Protein AF-A0A353H4X5-F1 (afdb_monomer_lite)

Radius of gyration: 11.58 Å; chains: 1; bounding box: 25×20×35 Å

Secondary structure (DSSP, 8-state):
--PPBTTBS---SEEEEEETTEEEEEETTEEEEEEGGG-S----------

Foldseek 3Di:
DQDADVVHDDDDADFPDDDPQWTFGQDPNDTDIDRNVSDPDDDDDDDDDD

pLDDT: mean 86.48, std 11.34, range [49.34, 96.31]

Sequence (50 aa):
MLEPVNGRRNFTGYLQDFNNGTLALDEENQVIFLSFQAVEKANLVYDFEN

Structure (mmCIF, N/CA/C/O backbone):
data_AF-A0A353H4X5-F1
#
_entry.id   AF-A0A353H4X5-F1
#
loop_
_atom_site.group_PDB
_atom_site.id
_atom_site.type_symbol
_atom_site.label_atom_id
_atom_site.label_alt_id
_atom_site.label_comp_id
_atom_site.label_asym_id
_atom_site.label_entity_id
_atom_site.label_seq_id
_atom_site.pdbx_PDB_ins_code
_atom_site.Cartn_x
_atom_site.Cartn_y
_atom_site.Cartn_z
_atom_site.occupancy
_atom_site.B_iso_or_equiv
_atom_site.auth_seq_id
_atom_site.auth_comp_id
_atom_site.auth_asym_id
_atom_site.auth_atom_id
_atom_site.pdbx_PDB_model_num
ATOM 1 N N . MET A 1 1 ? -15.366 6.985 10.974 1.00 49.34 1 MET A N 1
ATOM 2 C CA . MET A 1 1 ? -14.064 7.672 11.107 1.00 49.34 1 MET A CA 1
ATOM 3 C C . MET A 1 1 ? -13.002 6.640 10.792 1.00 49.34 1 MET A C 1
ATOM 5 O O . MET A 1 1 ? -12.995 5.614 11.454 1.00 49.34 1 MET A O 1
ATOM 9 N N . LEU A 1 2 ? -12.206 6.848 9.744 1.00 58.00 2 LEU A N 1
ATOM 10 C CA . LEU A 1 2 ? -11.082 5.969 9.423 1.00 58.00 2 LEU A CA 1
ATOM 11 C C . LEU A 1 2 ? -9.900 6.394 10.286 1.00 58.00 2 LEU A C 1
ATOM 13 O O . LEU A 1 2 ? -9.463 7.543 10.188 1.00 58.00 2 LEU A O 1
ATOM 17 N N . GLU A 1 3 ? -9.452 5.514 11.178 1.00 63.81 3 GLU A N 1
ATOM 18 C CA . GLU A 1 3 ? -8.275 5.792 11.995 1.00 63.81 3 GLU A CA 1
ATOM 19 C C . GLU A 1 3 ? -7.038 5.877 11.090 1.00 63.81 3 GLU A C 1
ATOM 21 O O . GLU A 1 3 ? -6.874 5.048 10.191 1.00 63.81 3 GLU A O 1
ATOM 26 N N . PRO A 1 4 ? -6.182 6.896 11.265 1.0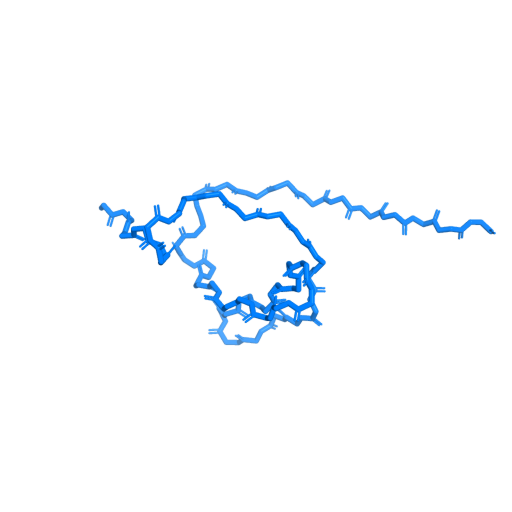0 62.66 4 PRO A N 1
ATOM 27 C CA . PRO A 1 4 ? -4.975 7.024 10.468 1.00 62.66 4 PRO A CA 1
ATOM 28 C C . PRO A 1 4 ? -4.037 5.849 10.758 1.00 62.66 4 PRO A C 1
ATOM 30 O O . PRO A 1 4 ? -3.618 5.644 11.898 1.00 62.66 4 PRO A O 1
ATOM 33 N N . VAL A 1 5 ? -3.663 5.104 9.719 1.00 69.00 5 VAL A N 1
ATOM 34 C CA . VAL A 1 5 ? -2.648 4.053 9.832 1.00 69.00 5 VAL A CA 1
ATOM 35 C C . VAL A 1 5 ? -1.307 4.741 10.097 1.00 69.00 5 VAL A C 1
ATOM 37 O O . VAL A 1 5 ? -0.841 5.551 9.298 1.00 69.00 5 VAL A O 1
ATOM 40 N N . ASN A 1 6 ? -0.706 4.493 11.263 1.00 66.56 6 ASN A N 1
ATOM 41 C CA . ASN A 1 6 ? 0.554 5.117 11.698 1.00 66.56 6 ASN A CA 1
ATOM 42 C C . ASN A 1 6 ? 0.563 6.663 11.644 1.00 66.56 6 ASN A C 1
ATOM 44 O O . ASN A 1 6 ? 1.588 7.277 11.353 1.00 66.56 6 ASN A O 1
ATOM 48 N N . GLY A 1 7 ? -0.580 7.318 11.883 1.00 74.69 7 GLY A N 1
ATOM 49 C CA . GLY A 1 7 ? -0.683 8.785 11.821 1.00 74.69 7 GLY A CA 1
ATOM 50 C C . GLY A 1 7 ? -0.683 9.367 10.399 1.00 74.69 7 GLY A C 1
ATOM 51 O O . GLY A 1 7 ? -0.767 10.585 10.238 1.00 74.69 7 GLY A O 1
ATOM 52 N N . ARG A 1 8 ? -0.642 8.516 9.366 1.00 80.94 8 ARG A N 1
ATOM 53 C CA . ARG A 1 8 ? -0.753 8.890 7.952 1.00 80.94 8 ARG A CA 1
ATOM 54 C C . ARG A 1 8 ? -2.114 8.467 7.396 1.00 80.94 8 ARG A C 1
ATOM 56 O O . ARG A 1 8 ? -2.743 7.522 7.864 1.00 80.94 8 ARG A O 1
ATOM 63 N N . ARG A 1 9 ? -2.597 9.220 6.406 1.00 84.75 9 ARG A N 1
ATOM 64 C CA . ARG A 1 9 ? -3.890 8.977 5.732 1.00 84.75 9 ARG A CA 1
ATOM 65 C C . ARG A 1 9 ? -3.745 8.646 4.250 1.00 84.75 9 ARG A C 1
ATOM 67 O O . ARG A 1 9 ? -4.693 8.152 3.657 1.00 84.75 9 ARG A O 1
ATOM 74 N N . ASN A 1 10 ? -2.577 8.923 3.677 1.00 89.19 10 ASN A N 1
ATOM 75 C CA . ASN A 1 10 ? -2.270 8.696 2.273 1.00 89.19 10 ASN A CA 1
ATOM 76 C C . ASN A 1 10 ? -1.011 7.839 2.195 1.00 89.19 10 ASN A C 1
ATOM 78 O O . ASN A 1 10 ? -0.065 8.089 2.942 1.00 89.19 10 ASN A O 1
ATOM 82 N N . PHE A 1 11 ? -1.026 6.877 1.282 1.00 90.06 11 PHE A N 1
ATOM 83 C CA . PHE A 1 11 ? 0.070 5.956 1.009 1.00 90.06 11 PHE A CA 1
ATOM 84 C C . PHE A 1 11 ? 0.267 5.904 -0.501 1.00 90.06 11 PHE A C 1
ATOM 86 O O . PHE A 1 11 ? -0.705 6.011 -1.257 1.00 90.06 11 PHE A O 1
ATOM 93 N N . THR A 1 12 ? 1.508 5.793 -0.958 1.00 92.19 12 THR A N 1
ATOM 94 C CA . THR A 1 12 ? 1.817 5.621 -2.383 1.00 92.19 12 THR A CA 1
ATOM 95 C C . THR A 1 12 ? 2.943 4.616 -2.510 1.00 92.19 12 THR A C 1
ATOM 97 O O . THR A 1 12 ? 3.993 4.778 -1.904 1.00 92.19 12 THR A O 1
ATOM 100 N N . GLY A 1 13 ? 2.717 3.569 -3.293 1.00 92.62 13 GLY A N 1
ATOM 101 C CA . GLY A 1 13 ? 3.661 2.471 -3.414 1.00 92.62 13 GLY A CA 1
ATOM 102 C C . GLY A 1 13 ? 3.169 1.414 -4.386 1.00 92.62 13 GLY A C 1
ATOM 103 O O . GLY A 1 13 ? 2.102 1.556 -4.992 1.00 92.62 13 GLY A O 1
ATOM 104 N N . TYR A 1 14 ? 3.943 0.345 -4.512 1.00 94.31 14 TYR A N 1
ATOM 105 C CA . TYR A 1 14 ? 3.598 -0.778 -5.373 1.00 94.31 14 TYR A CA 1
ATOM 106 C C . TYR A 1 14 ? 2.730 -1.773 -4.612 1.00 94.31 14 TYR A C 1
ATOM 108 O O . TYR A 1 14 ? 3.068 -2.193 -3.505 1.00 94.31 14 TYR A O 1
ATOM 116 N N . LEU A 1 15 ? 1.597 -2.158 -5.200 1.00 94.38 15 LEU A N 1
ATOM 117 C CA . LEU A 1 15 ? 0.756 -3.210 -4.639 1.00 94.38 15 LEU A CA 1
ATOM 118 C C . LEU A 1 15 ? 1.425 -4.565 -4.888 1.00 94.38 15 LEU A C 1
ATOM 120 O O . LEU A 1 15 ? 1.492 -5.014 -6.029 1.00 94.38 15 LEU A O 1
ATOM 124 N N . GLN A 1 16 ? 1.905 -5.198 -3.821 1.00 95.38 16 GLN A N 1
ATOM 125 C CA . GLN A 1 16 ? 2.601 -6.485 -3.882 1.00 95.38 16 GLN A CA 1
ATOM 126 C C . GLN A 1 16 ? 1.627 -7.666 -3.816 1.00 95.38 16 GLN A C 1
ATOM 128 O O . GLN A 1 16 ? 1.815 -8.664 -4.506 1.00 95.38 16 GLN A O 1
ATOM 133 N N . ASP A 1 17 ? 0.583 -7.562 -2.986 1.00 96.31 17 ASP A N 1
ATOM 134 C CA . ASP A 1 17 ? -0.432 -8.607 -2.829 1.00 96.31 17 ASP A CA 1
ATOM 135 C C . ASP A 1 17 ? -1.777 -8.030 -2.352 1.00 96.31 17 ASP A C 1
ATOM 137 O O . ASP A 1 17 ? -1.844 -6.960 -1.732 1.00 96.31 17 ASP A O 1
ATOM 141 N N . PHE A 1 18 ? -2.854 -8.769 -2.619 1.00 95.00 18 PHE A N 1
ATOM 142 C CA . PHE A 1 18 ? -4.187 -8.516 -2.090 1.00 95.00 18 PHE A CA 1
ATOM 143 C C . PHE A 1 18 ? -4.856 -9.828 -1.669 1.00 95.00 18 PHE A C 1
ATOM 145 O O . PHE A 1 18 ? -5.351 -10.593 -2.498 1.00 95.00 18 PHE A O 1
ATOM 152 N N . ASN A 1 19 ? -4.925 -10.063 -0.358 1.00 95.38 19 ASN A N 1
ATOM 153 C CA . ASN A 1 19 ? -5.521 -11.268 0.212 1.00 95.38 19 ASN A CA 1
ATOM 154 C C . ASN A 1 19 ? -6.452 -10.916 1.379 1.00 95.38 19 ASN A C 1
ATOM 156 O O . ASN A 1 19 ? -6.200 -9.975 2.121 1.00 95.38 19 ASN A O 1
ATOM 160 N N . ASN A 1 20 ? -7.574 -11.634 1.518 1.00 94.25 20 ASN A N 1
ATOM 161 C CA . ASN A 1 20 ? -8.532 -11.471 2.626 1.00 94.25 20 ASN A CA 1
ATOM 162 C C . ASN A 1 20 ? -8.950 -10.015 2.940 1.00 94.25 20 ASN A C 1
ATOM 164 O O . ASN A 1 20 ? -9.259 -9.686 4.083 1.00 94.25 20 ASN A O 1
ATOM 168 N N . GLY A 1 21 ? -8.982 -9.132 1.935 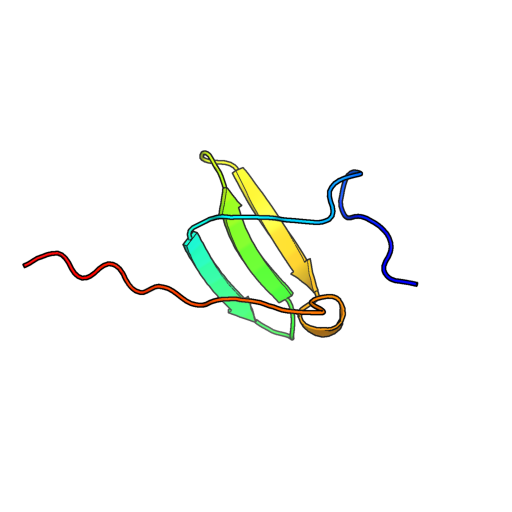1.00 93.44 21 GLY A N 1
ATOM 169 C CA . GLY A 1 21 ? -9.319 -7.720 2.138 1.00 93.44 21 GLY A CA 1
ATOM 170 C C . GLY A 1 21 ? -8.183 -6.867 2.717 1.00 93.44 21 GLY A C 1
ATOM 171 O O . GLY A 1 21 ? -8.436 -5.733 3.119 1.00 93.44 21 GLY A O 1
ATOM 172 N N . THR A 1 22 ? -6.950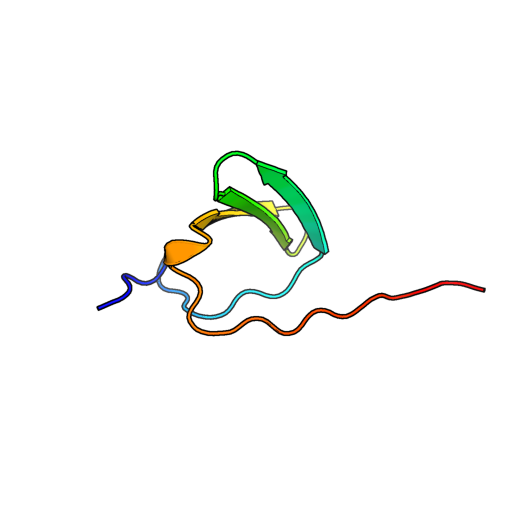 -7.369 2.746 1.00 94.88 22 THR A N 1
ATOM 173 C CA . THR A 1 22 ? -5.736 -6.650 3.142 1.00 94.88 22 THR A CA 1
ATOM 174 C C . THR A 1 22 ? -4.854 -6.397 1.922 1.00 94.88 22 THR A C 1
ATOM 176 O O . THR A 1 22 ? -4.530 -7.311 1.169 1.00 94.88 22 THR A O 1
ATOM 179 N N . LEU A 1 23 ? -4.474 -5.136 1.732 1.00 94.56 23 LEU A N 1
ATOM 180 C CA . LEU A 1 23 ? -3.532 -4.666 0.722 1.00 94.56 23 LEU A CA 1
ATOM 181 C C . LEU A 1 23 ? -2.129 -4.666 1.332 1.00 94.56 23 LEU A C 1
ATOM 183 O O . LEU A 1 23 ? -1.932 -4.042 2.376 1.00 94.56 23 LEU A O 1
ATOM 187 N N . ALA A 1 24 ? -1.172 -5.322 0.679 1.00 95.38 24 ALA A N 1
ATOM 188 C CA . ALA A 1 24 ? 0.247 -5.215 1.006 1.00 95.38 24 ALA A CA 1
ATOM 189 C C . ALA A 1 24 ? 0.912 -4.245 0.020 1.00 95.38 24 ALA A C 1
ATOM 191 O O . ALA A 1 24 ? 1.075 -4.566 -1.158 1.00 95.38 24 ALA A O 1
ATOM 192 N N . LEU A 1 25 ? 1.253 -3.046 0.490 1.00 94.31 25 LEU A N 1
ATOM 193 C CA . LEU A 1 25 ? 1.905 -2.000 -0.299 1.00 94.31 25 LEU A CA 1
ATOM 194 C C . LEU A 1 25 ? 3.379 -1.909 0.071 1.00 94.31 25 LEU A C 1
ATOM 196 O O . LEU A 1 25 ? 3.701 -1.792 1.248 1.00 94.31 25 LEU A O 1
ATOM 200 N N . ASP A 1 26 ? 4.255 -1.920 -0.924 1.00 94.56 26 ASP A N 1
ATOM 201 C CA . ASP A 1 26 ? 5.664 -1.580 -0.755 1.00 94.56 26 ASP A CA 1
ATOM 202 C C . ASP A 1 26 ? 5.860 -0.073 -0.972 1.00 94.56 26 ASP A C 1
ATOM 204 O O . ASP A 1 26 ? 5.680 0.439 -2.082 1.00 94.56 26 ASP A O 1
ATOM 208 N N . GLU A 1 27 ? 6.182 0.631 0.111 1.00 90.31 27 GLU A N 1
ATOM 209 C CA . GLU A 1 27 ? 6.499 2.058 0.159 1.00 90.31 27 GLU A CA 1
ATOM 210 C C . GLU A 1 27 ? 7.949 2.204 0.651 1.00 90.31 27 GLU A C 1
ATOM 212 O O . GLU A 1 27 ? 8.263 1.872 1.790 1.00 90.31 27 GLU A O 1
ATOM 217 N N . GLU A 1 28 ? 8.855 2.686 -0.208 1.00 87.00 28 GLU A N 1
ATOM 218 C CA . GLU A 1 28 ? 10.263 2.964 0.143 1.00 87.00 28 GLU A CA 1
ATOM 219 C C . GLU A 1 28 ? 11.025 1.776 0.792 1.00 87.00 28 GLU A C 1
ATOM 221 O O . GLU A 1 28 ? 11.870 1.973 1.668 1.00 87.00 28 GLU A O 1
ATOM 226 N N . ASN A 1 29 ? 10.788 0.539 0.329 1.00 85.69 29 ASN A N 1
ATOM 227 C CA . ASN A 1 29 ? 11.310 -0.717 0.900 1.00 85.69 29 ASN A CA 1
ATOM 228 C C . ASN A 1 29 ? 10.713 -1.088 2.271 1.00 85.69 29 ASN A C 1
ATOM 230 O O . ASN A 1 29 ? 11.324 -1.835 3.042 1.00 85.69 29 ASN A O 1
ATOM 234 N N . GLN A 1 30 ? 9.532 -0.568 2.601 1.00 91.06 30 GLN A N 1
ATOM 235 C CA . GLN A 1 30 ? 8.747 -0.981 3.758 1.00 91.06 30 GLN A CA 1
ATOM 236 C C . GLN A 1 30 ? 7.386 -1.495 3.303 1.00 91.06 30 GLN A C 1
ATOM 238 O O . GLN A 1 30 ? 6.675 -0.838 2.548 1.00 91.06 30 GLN A O 1
ATOM 243 N N . VAL A 1 31 ? 6.995 -2.663 3.815 1.00 92.81 31 VAL A N 1
ATOM 244 C CA . VAL A 1 31 ? 5.673 -3.225 3.533 1.00 92.81 31 VAL A CA 1
ATOM 245 C C . VAL A 1 31 ? 4.663 -2.688 4.539 1.00 92.81 31 VAL A C 1
ATOM 247 O O . VAL A 1 31 ? 4.778 -2.913 5.745 1.00 92.81 31 VAL A O 1
ATOM 250 N N . ILE A 1 32 ? 3.648 -2.002 4.026 1.00 91.81 32 ILE A N 1
ATOM 251 C CA . ILE A 1 32 ? 2.526 -1.457 4.779 1.00 91.81 32 ILE A CA 1
ATOM 252 C C . ILE A 1 32 ? 1.284 -2.288 4.471 1.00 91.81 32 ILE A C 1
ATOM 254 O O . ILE A 1 32 ? 0.952 -2.539 3.313 1.00 91.81 32 ILE A O 1
ATOM 258 N N . PHE A 1 33 ? 0.568 -2.683 5.522 1.00 92.00 33 PHE A N 1
ATOM 259 C CA . PHE A 1 33 ? -0.687 -3.415 5.403 1.00 92.00 33 PHE A CA 1
ATOM 260 C C . PHE A 1 33 ? -1.870 -2.476 5.619 1.00 92.00 33 PHE A C 1
ATOM 262 O O . PHE A 1 33 ? -2.005 -1.877 6.687 1.00 92.00 33 PHE A O 1
ATOM 269 N N . LEU A 1 34 ? -2.743 -2.365 4.619 1.00 91.62 34 LEU A N 1
ATOM 270 C CA . LEU A 1 34 ? -3.962 -1.561 4.690 1.00 91.62 34 LEU A CA 1
ATOM 271 C C . LEU A 1 34 ? -5.197 -2.450 4.558 1.00 91.62 34 LEU A C 1
ATOM 273 O O . LEU A 1 34 ? -5.253 -3.332 3.705 1.00 91.62 34 LEU A O 1
ATOM 277 N N . SER A 1 35 ? -6.227 -2.196 5.362 1.00 91.81 35 SER A N 1
ATOM 278 C CA . SER A 1 35 ? -7.541 -2.802 5.127 1.00 91.81 35 SER A CA 1
ATOM 279 C C . SER A 1 35 ? -8.192 -2.152 3.909 1.00 91.81 35 SER A C 1
ATOM 281 O O . SER A 1 35 ? -8.340 -0.934 3.866 1.00 91.81 35 SER A O 1
ATOM 283 N N . PHE A 1 36 ? -8.642 -2.950 2.943 1.00 91.38 36 PHE A N 1
ATOM 284 C CA . PHE A 1 36 ? -9.371 -2.467 1.770 1.00 91.38 36 PHE A CA 1
ATOM 285 C C . PHE A 1 36 ? -10.667 -1.747 2.155 1.00 91.38 36 PHE A C 1
ATOM 287 O O . PHE A 1 36 ? -11.009 -0.731 1.563 1.00 91.38 36 PHE A O 1
ATOM 294 N N . GLN A 1 37 ? -11.351 -2.208 3.206 1.00 91.25 37 GLN A N 1
ATOM 295 C CA . GLN A 1 37 ? -12.543 -1.529 3.730 1.00 91.25 37 GLN A CA 1
ATOM 296 C C . GLN A 1 37 ? -12.225 -0.147 4.309 1.00 91.25 37 GLN A C 1
ATOM 298 O O . GLN A 1 37 ? -13.113 0.696 4.418 1.00 91.25 37 GLN A O 1
ATOM 303 N N . ALA A 1 38 ? -10.967 0.076 4.696 1.00 87.56 38 ALA A N 1
ATOM 304 C CA . ALA A 1 38 ? -10.502 1.349 5.213 1.00 87.56 38 ALA A CA 1
ATOM 305 C C . ALA A 1 38 ? -10.067 2.333 4.111 1.00 87.56 38 ALA A C 1
ATOM 307 O O . ALA A 1 38 ? -9.752 3.487 4.401 1.00 87.56 38 ALA A O 1
ATOM 308 N N . VAL A 1 39 ? -10.042 1.901 2.849 1.00 89.31 39 VAL A N 1
ATOM 309 C CA . VAL A 1 39 ? -9.660 2.750 1.722 1.00 89.31 39 VAL A CA 1
ATOM 310 C C . VAL A 1 39 ? -10.876 3.531 1.240 1.00 89.31 39 VAL A C 1
ATOM 312 O O . VAL A 1 39 ? -11.805 2.976 0.663 1.00 89.31 39 VAL A O 1
ATOM 315 N N . GLU A 1 40 ? -10.855 4.846 1.443 1.00 91.88 40 GLU A N 1
ATOM 316 C CA . GLU A 1 40 ? -11.900 5.743 0.933 1.00 91.88 40 GLU A CA 1
ATOM 317 C C . GLU A 1 40 ? -11.768 5.973 -0.584 1.00 91.88 40 GLU A C 1
ATOM 319 O O . GLU A 1 40 ? -12.764 6.073 -1.299 1.00 91.88 40 GLU A O 1
ATOM 324 N N . LYS A 1 41 ? -10.531 6.041 -1.090 1.00 91.44 41 LYS A N 1
ATOM 325 C CA . LYS A 1 41 ? -10.212 6.221 -2.510 1.00 91.44 41 LYS A CA 1
ATOM 326 C C . LYS A 1 41 ? -8.824 5.659 -2.813 1.00 91.44 41 LYS A C 1
ATOM 328 O O . LYS A 1 41 ? -7.893 5.893 -2.049 1.00 91.44 41 LYS A O 1
ATOM 333 N N . ALA A 1 42 ? -8.675 4.998 -3.959 1.00 92.31 42 ALA A N 1
ATOM 334 C CA . ALA A 1 42 ? -7.386 4.586 -4.508 1.00 92.31 42 ALA A CA 1
ATOM 335 C C . ALA A 1 42 ? -7.320 4.918 -6.002 1.00 92.31 42 ALA A C 1
ATOM 337 O O . ALA A 1 42 ?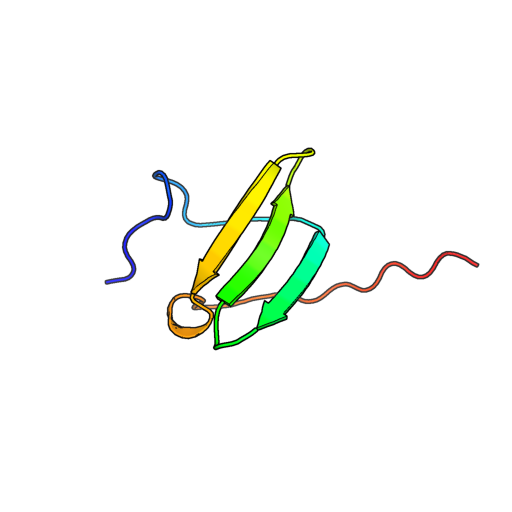 -8.314 4.775 -6.714 1.00 92.31 42 ALA A O 1
ATOM 338 N N . ASN A 1 43 ? -6.149 5.351 -6.470 1.00 93.25 43 ASN A N 1
ATOM 339 C CA . ASN A 1 43 ? -5.859 5.489 -7.895 1.00 93.25 43 ASN A CA 1
ATOM 340 C C . ASN A 1 43 ? -4.863 4.392 -8.268 1.00 93.25 43 ASN A C 1
ATOM 342 O O . ASN A 1 43 ? -3.801 4.308 -7.656 1.00 93.25 43 ASN A O 1
ATOM 346 N N . LEU A 1 44 ? -5.212 3.565 -9.250 1.00 91.44 44 LEU A N 1
ATOM 347 C CA . LEU A 1 44 ? -4.346 2.497 -9.732 1.00 91.44 44 LEU A CA 1
ATOM 348 C C . LEU A 1 44 ? -3.590 2.983 -10.965 1.00 91.44 44 LEU A C 1
ATOM 350 O O . LE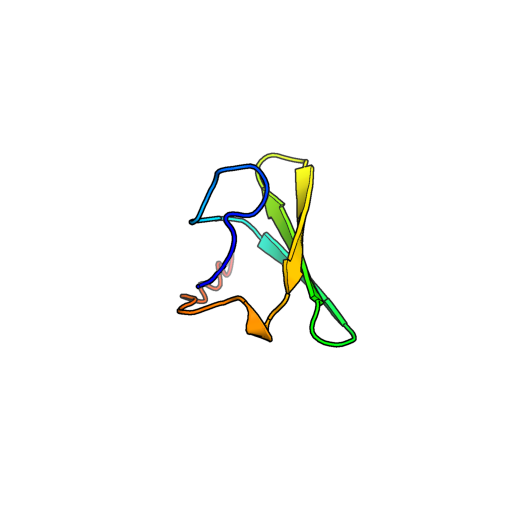U A 1 44 ? -4.203 3.460 -11.921 1.00 91.44 44 LEU A O 1
ATOM 354 N N . VAL A 1 45 ? -2.268 2.873 -10.921 1.00 91.31 45 VAL A N 1
ATOM 355 C CA . VAL A 1 45 ? -1.370 3.219 -12.022 1.00 91.31 45 VAL A CA 1
ATOM 356 C C . VAL A 1 45 ? -0.568 1.968 -12.344 1.00 91.31 45 VAL A C 1
ATOM 358 O O . VAL A 1 45 ? -0.085 1.296 -11.436 1.00 91.31 45 VAL A O 1
ATOM 361 N N . TYR A 1 46 ? -0.479 1.640 -13.627 1.00 87.88 46 TYR A N 1
ATOM 362 C CA . TYR A 1 46 ? 0.348 0.548 -14.115 1.00 87.88 46 TYR A CA 1
ATOM 363 C C . TYR A 1 46 ? 1.490 1.154 -14.915 1.00 87.88 46 TYR A C 1
ATOM 365 O O . TYR A 1 46 ? 1.251 1.755 -15.964 1.00 87.88 46 TYR A O 1
ATOM 373 N N . ASP A 1 47 ? 2.708 0.989 -14.418 1.00 83.00 47 ASP A N 1
ATOM 374 C CA . ASP A 1 47 ? 3.909 1.331 -15.164 1.00 83.00 47 ASP A CA 1
ATOM 375 C C . ASP A 1 47 ? 4.317 0.107 -15.983 1.00 83.00 47 ASP A C 1
ATOM 377 O O . ASP A 1 47 ? 4.763 -0.910 -15.452 1.00 83.00 47 ASP A O 1
ATOM 381 N N . PHE A 1 48 ? 4.089 0.179 -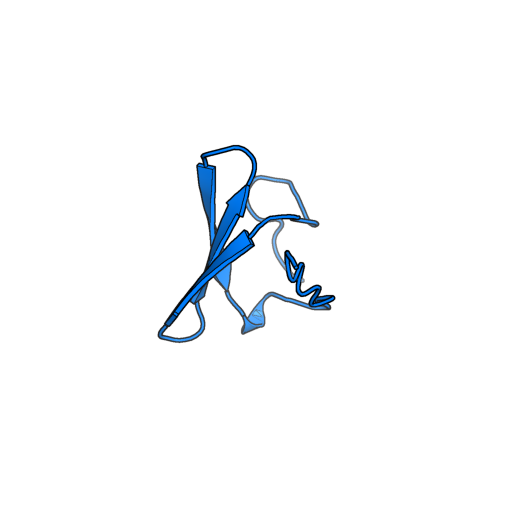17.291 1.00 84.19 48 PHE A N 1
ATOM 382 C CA . PHE A 1 48 ? 4.565 -0.823 -18.235 1.00 84.19 48 PHE A CA 1
ATOM 383 C C . PHE A 1 48 ? 5.887 -0.321 -18.823 1.00 84.19 48 PHE A C 1
ATOM 385 O O . PHE A 1 48 ? 5.901 0.696 -19.519 1.00 84.19 48 PHE A O 1
ATOM 392 N N . GLU A 1 49 ? 6.994 -1.010 -18.543 1.00 79.56 49 GLU A N 1
ATOM 393 C CA . GLU A 1 49 ? 8.250 -0.790 -19.270 1.00 79.56 49 GLU A CA 1
ATOM 394 C C . GLU A 1 49 ? 8.166 -1.483 -20.643 1.00 79.56 49 GLU A C 1
ATOM 396 O O . GLU A 1 49 ? 7.656 -2.602 -20.741 1.00 79.56 49 GLU A O 1
ATOM 401 N N . ASN A 1 50 ? 8.605 -0.792 -21.702 1.00 58.19 50 ASN A N 1
ATOM 402 C CA . ASN A 1 50 ? 8.637 -1.314 -23.078 1.00 58.19 50 ASN A CA 1
ATOM 403 C C . ASN A 1 50 ? 9.856 -2.203 -23.329 1.00 58.19 50 ASN A C 1
ATOM 405 O O . ASN A 1 50 ? 10.961 -1.807 -22.892 1.00 58.19 50 ASN A O 1
#